Protein AF-A0AAD4IYV1-F1 (afdb_monomer_lite)

Organism: Perilla frutescens var. hirtella (NCBI:txid608512)

Radius of gyration: 14.79 Å; chains: 1; bounding box: 27×21×52 Å

pLDDT: mean 88.97, std 13.74, range [39.28, 98.06]

Secondary structure (DSSP, 8-state):
----------HHHHHHHHHHHHHHHHHHHHHHHHSSBTTBSS--HHHHHHHHHHHHHHTSTTHHHHTT-TT---

Structure (mmCIF, N/CA/C/O backbone):
data_AF-A0AAD4IYV1-F1
#
_entry.id   AF-A0AAD4IYV1-F1
#
loop_
_atom_site.group_PDB
_atom_site.id
_atom_site.type_symbol
_atom_site.label_atom_id
_atom_site.label_alt_id
_atom_site.label_comp_id
_atom_site.label_asym_id
_atom_site.label_entity_id
_atom_site.label_seq_id
_atom_site.pdbx_PDB_ins_code
_atom_site.Cartn_x
_atom_site.Cartn_y
_atom_site.Cartn_z
_atom_site.occupancy
_atom_site.B_iso_or_equiv
_atom_site.auth_seq_id
_atom_site.auth_comp_id
_atom_site.auth_asym_id
_atom_site.auth_atom_id
_atom_site.pdbx_PDB_model_num
ATOM 1 N N . MET A 1 1 ? -2.686 7.200 -38.674 1.00 39.28 1 MET A N 1
ATOM 2 C CA . MET A 1 1 ? -1.571 6.911 -37.752 1.00 39.28 1 MET A CA 1
ATOM 3 C C . MET A 1 1 ? -2.092 7.154 -36.352 1.00 39.28 1 MET A C 1
ATOM 5 O O . MET A 1 1 ? -2.370 8.298 -36.025 1.00 39.28 1 MET A O 1
ATOM 9 N N . ALA A 1 2 ? -2.364 6.093 -35.595 1.00 44.69 2 ALA A N 1
ATOM 10 C CA . ALA A 1 2 ? -2.681 6.229 -34.180 1.00 44.69 2 ALA A CA 1
ATOM 11 C C . ALA A 1 2 ? -1.349 6.430 -33.453 1.00 44.69 2 ALA A C 1
ATOM 13 O O . ALA A 1 2 ? -0.453 5.601 -33.594 1.00 44.69 2 ALA A O 1
ATOM 14 N N . PHE A 1 3 ? -1.189 7.561 -32.769 1.00 49.78 3 PHE A N 1
ATOM 15 C CA . PHE A 1 3 ? -0.103 7.728 -31.813 1.00 49.78 3 PHE A CA 1
ATOM 16 C C . PHE A 1 3 ? -0.428 6.809 -30.641 1.00 49.78 3 PHE A C 1
ATOM 18 O O . PHE A 1 3 ? -1.349 7.079 -29.873 1.00 49.78 3 PHE A O 1
ATOM 25 N N . ASP A 1 4 ? 0.264 5.677 -30.580 1.00 52.34 4 ASP A N 1
ATOM 26 C CA . ASP A 1 4 ? 0.219 4.776 -29.441 1.00 52.34 4 ASP A CA 1
ATOM 27 C C . ASP A 1 4 ? 0.927 5.493 -28.284 1.00 52.34 4 ASP A C 1
ATOM 29 O O . ASP A 1 4 ? 2.152 5.517 -28.200 1.00 52.34 4 ASP A O 1
ATOM 33 N N . PHE A 1 5 ? 0.154 6.177 -27.436 1.00 51.19 5 PHE A N 1
ATOM 34 C CA . PHE A 1 5 ? 0.617 6.845 -26.212 1.00 51.19 5 PHE A CA 1
ATOM 35 C C . PHE A 1 5 ? 0.970 5.833 -25.114 1.00 51.19 5 PHE A C 1
ATOM 37 O O . PHE A 1 5 ? 0.805 6.109 -23.925 1.00 51.19 5 PHE A O 1
ATOM 44 N N . LYS A 1 6 ? 1.471 4.652 -25.483 1.00 57.91 6 LYS A N 1
ATOM 45 C CA . LYS A 1 6 ? 2.146 3.782 -24.535 1.00 57.91 6 LYS A CA 1
ATOM 46 C C . LYS A 1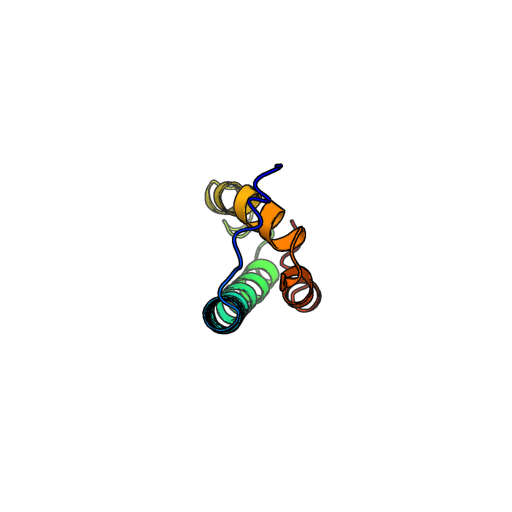 6 ? 3.423 4.517 -24.140 1.00 57.91 6 LYS A C 1
ATOM 48 O O . LYS A 1 6 ? 4.434 4.434 -24.833 1.00 57.91 6 LYS A O 1
ATOM 53 N N . LEU A 1 7 ? 3.330 5.337 -23.090 1.00 63.34 7 LEU A N 1
ATOM 54 C CA . LEU A 1 7 ? 4.489 5.890 -22.407 1.00 63.34 7 LEU A CA 1
ATOM 55 C C . LEU A 1 7 ? 5.361 4.675 -22.094 1.00 63.34 7 LEU A C 1
ATOM 57 O O . LEU A 1 7 ? 4.977 3.834 -21.283 1.00 63.34 7 LEU A O 1
ATOM 61 N N . LEU A 1 8 ? 6.460 4.521 -22.826 1.00 72.44 8 LEU A N 1
ATOM 62 C CA . LEU A 1 8 ? 7.468 3.536 -22.483 1.00 72.44 8 LEU A CA 1
ATOM 63 C C . LEU A 1 8 ? 7.988 3.964 -21.115 1.00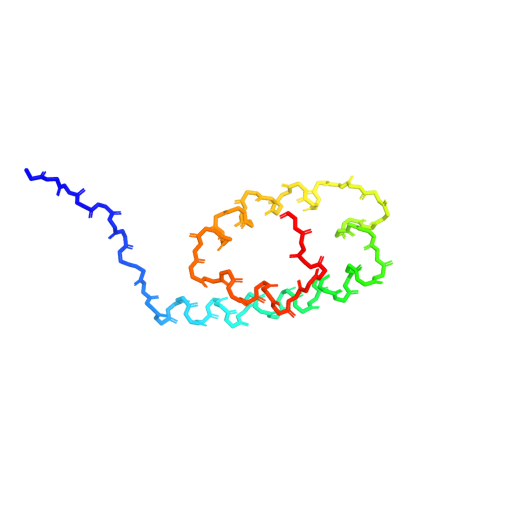 72.44 8 LEU A C 1
ATOM 65 O O . LEU A 1 8 ? 8.578 5.038 -20.984 1.00 72.44 8 LEU A O 1
ATOM 69 N N . SER A 1 9 ? 7.655 3.179 -20.097 1.00 77.81 9 SER A N 1
ATOM 70 C CA . SER A 1 9 ? 8.271 3.293 -18.787 1.00 77.81 9 SER A CA 1
ATOM 71 C C . SER A 1 9 ? 9.758 3.002 -18.930 1.00 77.81 9 SER A C 1
ATOM 73 O O . SER A 1 9 ? 10.164 2.175 -19.746 1.00 77.81 9 SER A O 1
ATOM 75 N N . ASP A 1 10 ? 10.569 3.710 -18.156 1.00 91.56 10 ASP A N 1
ATOM 76 C CA . ASP A 1 10 ? 11.970 3.354 -17.998 1.00 91.56 10 ASP A CA 1
ATOM 77 C C . ASP A 1 10 ? 12.044 2.213 -16.982 1.00 91.56 10 ASP A C 1
ATOM 79 O O . ASP A 1 10 ? 11.782 2.428 -15.798 1.00 91.56 10 ASP A O 1
ATOM 83 N N . ASP A 1 11 ? 12.352 1.006 -17.455 1.00 90.94 11 ASP A N 1
ATOM 84 C CA . ASP A 1 11 ? 12.386 -0.201 -16.623 1.00 90.94 11 ASP A CA 1
ATOM 85 C C . ASP A 1 11 ? 13.347 -0.047 -15.433 1.00 90.94 11 ASP A C 1
ATOM 87 O O . ASP A 1 11 ? 13.045 -0.520 -14.343 1.00 90.94 11 ASP A O 1
ATOM 91 N N . ALA A 1 12 ? 14.451 0.697 -15.584 1.00 93.56 12 ALA A N 1
ATOM 92 C CA . ALA A 1 12 ? 15.384 0.921 -14.479 1.00 93.56 12 ALA A CA 1
ATOM 93 C C . ALA A 1 12 ? 14.765 1.784 -13.367 1.00 93.56 12 ALA A C 1
ATOM 95 O O . ALA A 1 12 ? 15.021 1.551 -12.186 1.00 93.56 12 ALA A O 1
ATOM 96 N N . ILE A 1 13 ? 13.934 2.765 -13.738 1.00 93.88 13 ILE A N 1
ATOM 97 C CA . ILE A 1 13 ? 13.189 3.580 -12.771 1.00 93.88 13 ILE A CA 1
ATOM 98 C C . ILE A 1 13 ? 12.087 2.739 -12.126 1.00 93.88 13 ILE A C 1
ATOM 100 O O . ILE A 1 13 ? 11.864 2.860 -10.925 1.00 93.88 13 ILE A O 1
ATOM 104 N N . VAL A 1 14 ? 11.404 1.887 -12.896 1.00 92.81 14 VAL A N 1
ATOM 105 C CA . VAL A 1 14 ? 10.370 0.989 -12.359 1.00 92.81 14 VAL A CA 1
ATOM 106 C C . VAL A 1 14 ? 10.970 0.052 -11.315 1.00 92.81 14 VAL A C 1
ATOM 108 O O . VAL A 1 14 ? 10.473 0.039 -10.194 1.00 92.81 14 VAL A O 1
ATOM 111 N N . ASP A 1 15 ? 12.074 -0.629 -11.625 1.00 94.62 15 ASP A N 1
ATOM 112 C CA . ASP A 1 15 ? 12.753 -1.542 -10.697 1.00 94.62 15 ASP A CA 1
ATOM 113 C C . ASP A 1 15 ? 13.182 -0.832 -9.396 1.00 94.62 15 ASP A C 1
ATOM 115 O O . ASP A 1 15 ? 13.013 -1.363 -8.294 1.00 94.62 15 ASP A O 1
ATOM 119 N N . GLU A 1 16 ? 13.711 0.396 -9.498 1.00 96.75 16 GLU A N 1
ATOM 120 C CA . GLU A 1 16 ? 14.080 1.205 -8.329 1.00 96.75 16 GLU A CA 1
ATOM 121 C C . GLU A 1 16 ? 12.852 1.565 -7.478 1.00 96.75 16 GLU A C 1
ATOM 123 O O . GLU A 1 16 ? 12.874 1.413 -6.253 1.00 96.75 16 GLU A O 1
ATOM 128 N N . GLN A 1 17 ? 11.766 2.021 -8.108 1.00 96.12 17 GLN A N 1
ATOM 129 C CA . GLN A 1 17 ? 10.549 2.403 -7.391 1.00 96.12 17 GLN A CA 1
ATOM 130 C C . GLN A 1 17 ? 9.804 1.195 -6.817 1.00 96.12 17 GLN A C 1
ATOM 132 O O . GLN A 1 17 ? 9.221 1.316 -5.743 1.00 96.12 17 GLN A O 1
ATOM 137 N N . GLU A 1 18 ? 9.842 0.031 -7.468 1.00 95.69 18 GLU A N 1
ATOM 138 C CA . GLU A 1 18 ? 9.300 -1.217 -6.923 1.00 95.69 18 GLU A CA 1
ATOM 139 C C . GLU A 1 18 ? 10.025 -1.617 -5.632 1.00 95.69 18 GLU A C 1
ATOM 141 O O . GLU A 1 18 ? 9.375 -1.975 -4.646 1.00 95.69 18 GLU A O 1
ATOM 146 N N . ALA A 1 19 ? 11.355 -1.486 -5.589 1.00 96.69 19 ALA A N 1
ATOM 147 C CA . ALA A 1 19 ? 12.135 -1.769 -4.386 1.00 96.69 19 ALA A CA 1
ATOM 148 C C . ALA A 1 19 ? 11.801 -0.815 -3.223 1.00 96.69 19 ALA A C 1
ATOM 150 O O . ALA A 1 19 ? 11.728 -1.248 -2.069 1.00 96.69 19 ALA A O 1
ATOM 151 N N . GLU A 1 20 ? 11.585 0.475 -3.499 1.00 97.88 20 GLU A N 1
ATOM 152 C CA . GLU A 1 20 ? 11.147 1.438 -2.480 1.00 97.88 20 GLU A CA 1
ATOM 153 C C . GLU A 1 20 ? 9.694 1.208 -2.051 1.00 97.88 20 GLU A C 1
ATOM 155 O O . GLU A 1 20 ? 9.385 1.254 -0.858 1.00 97.88 20 GLU A O 1
ATOM 160 N N . LEU A 1 21 ? 8.806 0.891 -2.996 1.00 96.25 21 LEU A N 1
ATOM 161 C CA . LEU A 1 21 ? 7.413 0.572 -2.710 1.00 96.25 21 LEU A CA 1
ATOM 162 C C . LEU A 1 21 ? 7.308 -0.656 -1.806 1.00 96.25 21 LEU A C 1
ATOM 164 O O . LEU A 1 21 ? 6.561 -0.611 -0.834 1.00 96.25 21 LEU A O 1
ATOM 168 N N . ASN A 1 22 ? 8.100 -1.703 -2.047 1.00 96.81 22 ASN A N 1
ATOM 169 C CA . ASN A 1 22 ? 8.100 -2.893 -1.197 1.00 96.81 22 ASN A CA 1
ATOM 170 C C . ASN A 1 22 ? 8.376 -2.550 0.276 1.00 96.81 22 ASN A C 1
ATOM 172 O O . ASN A 1 22 ? 7.671 -3.027 1.156 1.00 96.81 22 ASN A O 1
ATOM 176 N N . LYS A 1 23 ? 9.325 -1.645 0.553 1.00 98.06 23 LYS A N 1
ATOM 177 C CA . LYS A 1 23 ? 9.614 -1.186 1.926 1.00 98.06 23 LYS A CA 1
ATOM 178 C C . LYS A 1 23 ? 8.434 -0.442 2.555 1.00 98.06 23 LYS A C 1
ATOM 180 O O . LYS A 1 23 ? 8.222 -0.522 3.762 1.00 98.06 23 LYS A O 1
ATOM 185 N N . VAL A 1 24 ? 7.679 0.321 1.762 1.00 96.50 24 VAL A N 1
ATOM 186 C CA . VAL A 1 24 ? 6.461 0.996 2.238 1.00 96.50 24 VAL A CA 1
ATOM 187 C C . VAL A 1 24 ? 5.370 -0.029 2.546 1.00 96.50 24 VAL A C 1
ATOM 189 O O . VAL A 1 24 ? 4.695 0.096 3.568 1.00 96.50 24 VAL A O 1
ATOM 192 N N . LEU A 1 25 ? 5.221 -1.056 1.706 1.00 96.31 25 LEU A N 1
ATOM 193 C CA . LEU A 1 25 ? 4.256 -2.132 1.925 1.00 96.31 25 LEU A CA 1
ATOM 194 C C . LEU A 1 25 ? 4.603 -2.980 3.152 1.00 96.31 25 LEU A C 1
ATOM 196 O O . LEU A 1 25 ? 3.689 -3.305 3.903 1.00 96.31 25 LEU A O 1
ATOM 200 N N . ASP A 1 26 ? 5.887 -3.230 3.432 1.00 97.44 26 ASP A N 1
ATOM 201 C CA . ASP A 1 26 ? 6.332 -3.871 4.680 1.00 97.44 26 ASP A CA 1
ATOM 202 C C . ASP A 1 26 ? 5.820 -3.091 5.911 1.00 97.44 26 ASP A C 1
ATOM 204 O O . ASP A 1 26 ? 5.264 -3.659 6.853 1.00 97.44 26 ASP A O 1
ATOM 208 N N . VAL A 1 27 ? 5.926 -1.755 5.885 1.00 97.31 27 VAL A N 1
ATOM 209 C CA . VAL A 1 27 ? 5.410 -0.887 6.960 1.00 97.31 27 VAL A CA 1
ATOM 210 C C . VAL A 1 27 ? 3.882 -0.946 7.052 1.00 97.31 27 VAL A C 1
ATOM 212 O O . VAL A 1 27 ? 3.324 -0.885 8.152 1.00 97.31 27 VAL A O 1
ATOM 215 N N . TYR A 1 28 ? 3.183 -1.040 5.920 1.00 96.00 28 TYR A N 1
ATOM 216 C CA . TYR A 1 28 ? 1.720 -1.123 5.902 1.00 96.00 28 TYR A CA 1
ATOM 217 C C . TYR A 1 28 ? 1.233 -2.466 6.426 1.00 96.00 28 TYR A C 1
ATOM 219 O O . TYR A 1 28 ? 0.289 -2.491 7.208 1.00 96.00 28 TYR A O 1
ATOM 227 N N . GLU A 1 29 ? 1.898 -3.555 6.058 1.00 97.06 29 GLU A N 1
ATOM 228 C CA . GLU A 1 29 ? 1.618 -4.902 6.541 1.00 97.06 29 GLU A CA 1
ATOM 229 C C . GLU A 1 29 ? 1.730 -4.961 8.074 1.00 97.06 29 GLU A C 1
ATOM 231 O O . GLU A 1 29 ? 0.795 -5.405 8.746 1.00 97.06 29 GLU A O 1
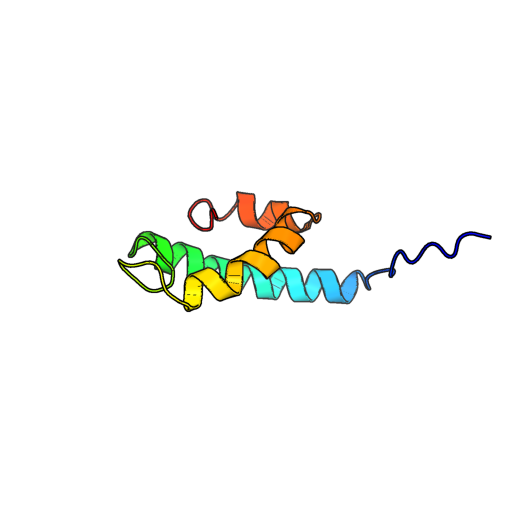ATOM 236 N N . ASP A 1 30 ? 2.812 -4.415 8.641 1.00 97.69 30 ASP A N 1
ATOM 237 C CA . ASP A 1 30 ? 3.008 -4.314 10.092 1.00 97.69 30 ASP A CA 1
ATOM 238 C C . ASP A 1 30 ? 1.952 -3.425 10.764 1.00 97.69 30 ASP A C 1
ATOM 240 O O . ASP A 1 30 ? 1.436 -3.749 11.841 1.00 97.69 30 ASP A O 1
ATOM 244 N N . ARG A 1 31 ? 1.596 -2.300 10.134 1.00 96.50 31 ARG A N 1
ATOM 245 C CA . ARG A 1 31 ? 0.562 -1.395 10.647 1.00 96.50 31 ARG A CA 1
ATOM 246 C C . ARG A 1 31 ? -0.809 -2.070 10.657 1.00 96.50 31 ARG A C 1
ATOM 248 O O . ARG A 1 31 ? -1.508 -2.015 11.667 1.00 96.50 31 ARG A O 1
ATOM 255 N N . LEU A 1 32 ? -1.178 -2.726 9.564 1.00 96.31 32 LEU A N 1
ATOM 256 C CA . LEU A 1 32 ? -2.465 -3.399 9.391 1.00 96.31 32 LEU A CA 1
ATOM 257 C C . LEU A 1 32 ? -2.548 -4.710 10.187 1.00 96.31 32 LEU A C 1
ATOM 259 O O . LEU A 1 32 ? -3.636 -5.199 10.479 1.00 96.31 32 LEU A O 1
ATOM 263 N N . ALA A 1 33 ? -1.415 -5.257 10.635 1.00 96.88 33 ALA A N 1
ATOM 264 C CA . ALA A 1 33 ? -1.404 -6.318 11.637 1.00 96.88 33 ALA A CA 1
ATOM 265 C C . ALA A 1 33 ? -1.878 -5.834 13.021 1.00 96.88 33 ALA A C 1
ATOM 267 O O . ALA A 1 33 ? -2.328 -6.649 13.828 1.00 96.88 33 ALA A O 1
ATOM 268 N N . GLN A 1 34 ? -1.779 -4.531 13.303 1.00 97.31 34 GLN A N 1
ATOM 269 C CA . GLN A 1 34 ? -2.135 -3.933 14.594 1.00 97.31 34 GLN A CA 1
ATOM 270 C C . GLN A 1 34 ? -3.448 -3.148 14.565 1.00 97.31 34 GLN A C 1
ATOM 272 O O . GLN A 1 34 ? -4.074 -2.985 15.611 1.00 97.31 34 GLN A O 1
ATOM 277 N N . SER A 1 35 ? -3.869 -2.658 13.399 1.00 96.06 35 SER A N 1
ATOM 278 C CA . SER A 1 35 ? -5.082 -1.857 13.247 1.00 96.06 35 SER A CA 1
ATOM 279 C C . SER A 1 35 ? -5.868 -2.224 11.995 1.00 96.06 35 SER A C 1
ATOM 281 O O . SER A 1 35 ? -5.306 -2.681 11.009 1.00 96.06 35 SER A O 1
ATOM 283 N N . LYS A 1 36 ? -7.186 -1.992 12.011 1.00 95.06 36 LYS A N 1
ATOM 284 C CA . LYS A 1 36 ? -8.068 -2.352 10.886 1.00 95.06 36 LYS A CA 1
ATOM 285 C C . LYS A 1 36 ? -7.801 -1.538 9.611 1.00 95.06 36 LYS A C 1
ATOM 287 O O . LYS A 1 36 ? -8.071 -2.014 8.517 1.00 95.06 36 LYS A O 1
ATOM 292 N N . PHE A 1 37 ? -7.328 -0.309 9.770 1.00 95.94 37 PHE A N 1
ATOM 293 C CA . PHE A 1 37 ? -7.075 0.653 8.703 1.00 95.94 37 PHE A CA 1
ATOM 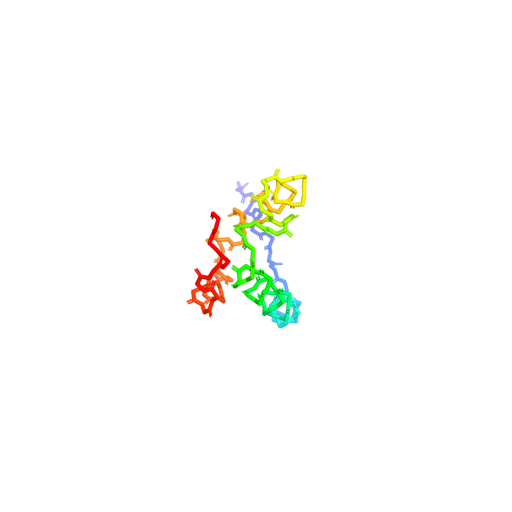294 C C . PHE A 1 37 ? -5.697 1.294 8.910 1.00 95.94 37 PHE A C 1
ATOM 296 O O . PHE A 1 37 ? -5.158 1.271 10.022 1.00 95.94 37 PHE A O 1
ATOM 303 N N . LEU A 1 38 ? -5.135 1.935 7.883 1.00 95.31 38 LEU A N 1
ATOM 304 C CA . LEU A 1 38 ? -3.876 2.681 8.006 1.00 95.31 38 LEU A CA 1
AT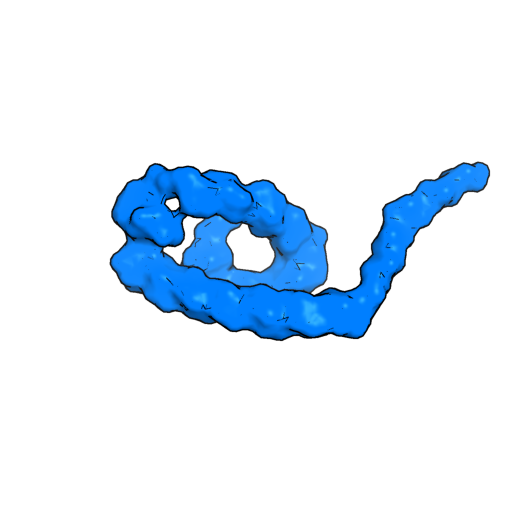OM 305 C C . LEU A 1 38 ? -4.022 3.832 9.011 1.00 95.31 38 LEU A C 1
ATOM 307 O O . LEU A 1 38 ? -3.103 4.123 9.781 1.00 95.31 38 LEU A O 1
ATOM 311 N N . GLY A 1 39 ? -5.212 4.439 9.075 1.00 95.06 39 GLY A N 1
ATOM 312 C CA . GLY A 1 39 ? -5.564 5.460 10.063 1.00 95.06 39 GLY A CA 1
ATOM 313 C C . GLY A 1 39 ? -5.728 4.961 11.506 1.00 95.06 39 GLY A C 1
ATOM 314 O O . GLY A 1 39 ? -5.803 5.787 12.414 1.00 95.06 39 GLY A O 1
ATOM 315 N N . GLY A 1 40 ? -5.750 3.646 11.750 1.00 95.50 40 GLY A N 1
ATOM 316 C CA . GLY A 1 40 ? -6.070 3.048 13.052 1.00 95.50 40 GLY A CA 1
ATOM 317 C C . GLY A 1 40 ? -7.360 2.222 13.006 1.00 95.50 40 GLY A C 1
ATOM 318 O O . GLY A 1 40 ? -7.578 1.447 12.080 1.00 95.50 40 GLY A O 1
ATOM 319 N N . ASP A 1 41 ? -8.225 2.370 14.009 1.00 96.50 41 ASP A N 1
ATOM 320 C CA . ASP A 1 41 ? -9.448 1.553 14.129 1.00 96.50 41 ASP A CA 1
ATOM 321 C C . ASP A 1 41 ? -10.627 2.065 13.285 1.00 96.50 41 ASP A C 1
ATOM 323 O O . ASP A 1 41 ? -11.613 1.355 13.075 1.00 96.50 41 ASP A O 1
ATOM 327 N N . CYS A 1 42 ? -10.520 3.290 12.768 1.00 96.25 42 CYS A N 1
ATOM 328 C CA . CYS A 1 42 ? -11.513 3.925 11.908 1.00 96.25 42 CYS A CA 1
ATOM 329 C C . CYS A 1 42 ? -10.911 4.232 10.538 1.00 96.25 42 CYS A C 1
ATOM 331 O O . CYS A 1 42 ? -9.727 4.545 10.436 1.00 96.25 42 CYS A O 1
ATOM 333 N N . PHE A 1 43 ? -11.749 4.208 9.501 1.00 95.06 43 PHE A N 1
ATOM 334 C CA . PHE A 1 43 ? -11.363 4.671 8.172 1.00 95.06 43 PHE A CA 1
ATOM 335 C C . PHE A 1 43 ? -11.159 6.189 8.190 1.00 95.06 43 PHE A C 1
ATOM 337 O O . PHE A 1 43 ? -11.989 6.930 8.726 1.00 95.06 43 PHE A O 1
ATOM 344 N N . THR A 1 44 ? -10.064 6.659 7.600 1.00 96.12 44 THR A N 1
ATOM 345 C CA . THR A 1 44 ? -9.676 8.074 7.622 1.00 96.12 44 THR A CA 1
ATOM 346 C C . THR A 1 44 ? -9.262 8.578 6.242 1.00 96.12 44 THR A C 1
ATOM 348 O O . THR A 1 44 ? -9.257 7.850 5.252 1.00 96.12 44 THR A O 1
ATOM 351 N N . LEU A 1 45 ? -8.867 9.853 6.175 1.00 96.62 45 LEU A N 1
ATOM 352 C CA . LEU A 1 45 ? -8.257 10.422 4.974 1.00 96.62 45 LEU A CA 1
ATOM 353 C C . LEU A 1 45 ? -6.963 9.711 4.564 1.00 96.62 45 LEU A C 1
ATOM 355 O O . LEU A 1 45 ? -6.648 9.721 3.378 1.00 96.62 45 LEU A O 1
ATOM 359 N N . ALA A 1 46 ? -6.233 9.100 5.507 1.00 94.06 46 ALA A N 1
ATOM 360 C CA . ALA A 1 46 ? -5.043 8.327 5.170 1.00 94.06 46 ALA A CA 1
ATOM 361 C C . ALA A 1 46 ? -5.417 7.174 4.234 1.00 94.06 46 ALA A C 1
ATOM 363 O O . ALA A 1 46 ? -4.847 7.063 3.160 1.00 94.06 46 ALA A O 1
ATOM 364 N N . ASP A 1 47 ? -6.442 6.400 4.577 1.00 94.19 47 ASP A N 1
ATOM 365 C CA . ASP A 1 47 ? -6.927 5.294 3.752 1.00 94.19 47 ASP A CA 1
ATOM 366 C C . ASP A 1 47 ? -7.448 5.790 2.395 1.00 94.19 47 ASP A C 1
ATOM 368 O O . ASP A 1 47 ? -7.026 5.313 1.343 1.00 94.19 47 ASP A O 1
ATOM 372 N N . LEU A 1 48 ? -8.300 6.824 2.407 1.00 94.25 48 LEU A N 1
ATOM 373 C CA . LEU A 1 48 ? -8.907 7.378 1.192 1.00 94.25 48 LEU A CA 1
ATOM 374 C C . LEU A 1 48 ? -7.872 7.870 0.173 1.00 94.25 48 LEU A C 1
ATOM 376 O O . LEU A 1 48 ? -8.054 7.668 -1.025 1.00 94.25 48 LEU A O 1
ATOM 380 N N . HIS A 1 49 ? -6.801 8.526 0.629 1.00 93.81 49 HIS A N 1
ATOM 381 C CA . HIS A 1 49 ? -5.765 9.051 -0.262 1.00 93.81 49 HIS A CA 1
ATOM 382 C C . HIS A 1 49 ? -4.999 7.960 -1.014 1.00 93.81 49 HIS A C 1
ATOM 384 O O . HIS A 1 49 ? -4.462 8.246 -2.082 1.00 93.81 49 HIS A O 1
ATOM 390 N N . HIS A 1 50 ? -4.945 6.736 -0.487 1.00 90.38 50 HIS A N 1
ATOM 391 C CA . HIS A 1 50 ? -4.156 5.665 -1.094 1.00 90.38 50 HIS A CA 1
ATOM 392 C C . HIS A 1 50 ? -4.960 4.877 -2.133 1.00 90.38 50 HIS A C 1
ATOM 394 O O . HIS A 1 50 ? -4.361 4.365 -3.075 1.00 90.38 50 HIS A O 1
ATOM 400 N N . LEU A 1 51 ? -6.298 4.859 -2.041 1.00 90.12 51 LEU A N 1
ATOM 401 C CA . LEU A 1 51 ? -7.162 4.083 -2.942 1.00 90.12 51 LEU A CA 1
ATOM 402 C C . LEU A 1 51 ? -6.919 4.350 -4.440 1.00 90.12 51 LEU A C 1
ATOM 404 O O . LEU A 1 51 ? -6.762 3.376 -5.171 1.00 90.12 51 LEU A O 1
ATOM 408 N N . PRO A 1 52 ? -6.832 5.605 -4.936 1.00 92.50 52 PRO A N 1
ATOM 409 C CA . PRO A 1 52 ? -6.630 5.830 -6.368 1.00 92.50 52 PRO A CA 1
ATOM 410 C C . PRO A 1 52 ? -5.280 5.300 -6.855 1.00 92.50 52 PRO A C 1
ATOM 412 O O . PRO A 1 52 ? -5.191 4.719 -7.929 1.00 92.50 52 PRO A O 1
ATOM 415 N N . THR A 1 53 ? -4.224 5.492 -6.064 1.00 91.44 53 THR A N 1
ATOM 416 C CA . THR A 1 53 ? -2.878 5.023 -6.409 1.00 91.44 53 THR A CA 1
ATOM 417 C C . THR A 1 53 ? -2.812 3.499 -6.396 1.00 91.44 53 THR A C 1
ATOM 419 O O . THR A 1 53 ? -2.240 2.912 -7.311 1.00 91.44 53 THR A O 1
ATOM 422 N N . LEU A 1 54 ? -3.426 2.860 -5.396 1.00 90.69 54 LEU A N 1
ATOM 423 C CA . LEU A 1 54 ? -3.507 1.404 -5.311 1.00 90.69 54 LEU A CA 1
ATOM 424 C C . LEU A 1 54 ? -4.261 0.814 -6.506 1.00 90.69 54 LEU A C 1
ATOM 426 O O . LEU A 1 54 ? -3.759 -0.129 -7.106 1.00 90.69 54 LEU A O 1
ATOM 430 N N . ASP A 1 55 ? -5.384 1.407 -6.921 1.00 91.12 55 ASP A N 1
ATOM 431 C CA . ASP A 1 55 ? -6.152 0.950 -8.091 1.00 91.12 55 ASP A CA 1
ATOM 432 C C . ASP A 1 55 ? -5.290 0.918 -9.370 1.00 91.12 55 ASP A C 1
ATOM 434 O O . ASP A 1 55 ? -5.251 -0.085 -10.086 1.00 91.12 55 ASP A O 1
ATOM 438 N N . TYR A 1 56 ? -4.491 1.966 -9.612 1.00 91.69 56 TYR A N 1
ATOM 439 C CA . TYR A 1 56 ? -3.551 1.983 -10.739 1.00 91.69 56 TYR A CA 1
ATOM 440 C C . TYR A 1 56 ? -2.429 0.945 -10.608 1.00 91.69 56 TYR A C 1
ATOM 442 O O . TYR A 1 56 ? -2.076 0.300 -11.597 1.00 91.69 56 TYR A O 1
ATOM 450 N N . LEU A 1 57 ? -1.857 0.775 -9.411 1.00 92.56 57 LEU A N 1
ATOM 451 C CA . LEU A 1 57 ? -0.770 -0.181 -9.181 1.00 92.56 57 LEU A CA 1
ATOM 452 C C . LEU A 1 57 ? -1.247 -1.630 -9.340 1.00 92.56 57 LEU A C 1
ATOM 454 O O . LEU A 1 57 ? -0.560 -2.430 -9.978 1.00 92.56 57 LEU A O 1
ATOM 458 N N . MET A 1 58 ? -2.445 -1.948 -8.849 1.00 90.94 58 MET A N 1
ATOM 459 C CA . MET A 1 58 ? -3.062 -3.273 -8.968 1.00 90.94 58 MET A CA 1
ATOM 460 C C . MET A 1 58 ? -3.436 -3.629 -10.412 1.00 90.94 58 MET A C 1
ATOM 462 O O . MET A 1 58 ? -3.505 -4.809 -10.756 1.00 90.94 58 MET A O 1
ATOM 466 N N . ALA A 1 59 ? -3.624 -2.630 -11.278 1.00 91.62 59 ALA A N 1
ATOM 467 C CA . ALA A 1 59 ? -3.809 -2.813 -12.716 1.00 91.62 59 ALA A CA 1
ATOM 468 C C . ALA A 1 59 ? -2.489 -2.988 -13.503 1.00 91.62 59 ALA A C 1
ATOM 470 O O . ALA A 1 59 ? -2.519 -3.141 -14.727 1.00 91.62 59 ALA A O 1
ATOM 471 N N . SER A 1 60 ? -1.334 -2.965 -12.831 1.00 90.00 60 SER A N 1
ATOM 472 C CA . SER A 1 60 ? 0.001 -3.062 -13.436 1.00 90.00 60 SER A CA 1
ATOM 473 C C . SER A 1 60 ? 0.729 -4.363 -13.045 1.00 90.00 60 SER A C 1
ATOM 475 O O . SER A 1 60 ? 0.282 -5.067 -12.135 1.00 90.00 60 SER A O 1
ATOM 477 N N . PRO A 1 61 ? 1.867 -4.705 -13.686 1.00 91.38 61 PRO A N 1
ATOM 478 C CA . PRO A 1 61 ? 2.685 -5.855 -13.283 1.00 91.38 61 PRO A CA 1
ATOM 479 C C . PRO A 1 61 ? 3.155 -5.812 -11.821 1.00 91.38 61 PRO A C 1
ATOM 481 O O . PRO A 1 61 ? 3.305 -6.872 -11.216 1.00 91.38 61 PRO A O 1
ATOM 484 N N . VAL A 1 62 ? 3.282 -4.611 -11.237 1.00 91.88 62 VAL A N 1
ATOM 485 C CA . VAL A 1 62 ? 3.661 -4.386 -9.829 1.00 91.88 62 VAL A CA 1
ATOM 486 C C . VAL A 1 62 ? 2.735 -5.133 -8.868 1.00 91.88 62 VAL A C 1
ATOM 488 O O . VAL A 1 62 ? 3.159 -5.483 -7.774 1.00 91.88 62 VAL A O 1
ATOM 491 N N . LYS A 1 63 ? 1.492 -5.457 -9.265 1.00 92.62 63 LYS A N 1
ATOM 492 C CA . LYS A 1 63 ? 0.535 -6.234 -8.458 1.00 92.62 63 LYS A CA 1
ATOM 493 C C . LYS A 1 63 ? 1.172 -7.438 -7.737 1.00 92.62 63 LYS A C 1
ATOM 495 O O . LYS A 1 63 ? 0.771 -7.740 -6.617 1.00 92.62 63 LYS A O 1
ATOM 500 N N . SER A 1 64 ? 2.164 -8.114 -8.325 1.00 91.88 64 SER A N 1
ATOM 501 C CA . SER A 1 64 ? 2.812 -9.270 -7.688 1.00 91.88 64 SER A CA 1
ATOM 502 C C . SER A 1 64 ? 3.436 -8.977 -6.320 1.00 91.88 64 SER A C 1
ATOM 504 O O . SER A 1 64 ? 3.497 -9.879 -5.487 1.00 91.88 64 SER A O 1
ATOM 506 N N . ILE A 1 65 ? 3.885 -7.744 -6.051 1.00 93.56 65 ILE A N 1
ATOM 507 C CA . ILE A 1 65 ? 4.431 -7.405 -4.728 1.00 93.56 65 ILE A CA 1
ATOM 508 C C . ILE A 1 65 ? 3.319 -7.330 -3.672 1.00 93.56 65 ILE A C 1
ATOM 510 O O . ILE A 1 65 ? 3.541 -7.708 -2.526 1.00 93.56 65 ILE A O 1
ATOM 514 N N . PHE A 1 66 ? 2.099 -6.937 -4.052 1.00 93.31 66 PHE A N 1
ATOM 515 C CA . PHE A 1 66 ? 0.938 -6.923 -3.154 1.00 93.31 66 PHE A CA 1
ATOM 516 C C . PHE A 1 66 ? 0.497 -8.336 -2.773 1.00 93.31 66 PHE A C 1
ATOM 518 O O . PHE A 1 66 ? 0.105 -8.567 -1.634 1.00 93.31 66 PHE A O 1
ATOM 525 N N . ASP A 1 67 ? 0.665 -9.314 -3.669 1.00 91.50 67 ASP A N 1
ATOM 526 C CA . ASP A 1 67 ? 0.378 -10.723 -3.366 1.00 91.50 67 ASP A CA 1
ATOM 527 C C . ASP A 1 67 ? 1.264 -11.269 -2.214 1.00 91.50 67 ASP A C 1
ATOM 529 O O . ASP A 1 67 ? 0.927 -12.282 -1.600 1.00 91.50 67 ASP A O 1
ATOM 533 N N . SER A 1 68 ? 2.374 -10.589 -1.887 1.00 93.44 68 SER A N 1
ATOM 534 C CA . SER A 1 68 ? 3.258 -10.912 -0.751 1.00 93.44 68 SER A CA 1
ATOM 535 C C . SER A 1 68 ? 2.905 -10.174 0.553 1.00 93.44 68 SER A C 1
ATOM 537 O O . SER A 1 68 ? 3.462 -10.509 1.598 1.00 93.44 68 SER A O 1
ATOM 539 N N . HIS A 1 69 ? 1.967 -9.221 0.514 1.00 95.00 69 HIS A N 1
ATOM 540 C CA . HIS A 1 69 ? 1.528 -8.387 1.642 1.00 95.00 69 HIS A CA 1
ATOM 541 C C . HIS A 1 69 ? 0.009 -8.537 1.839 1.00 95.00 69 HIS A C 1
ATOM 543 O O . HIS A 1 69 ? -0.766 -7.652 1.473 1.00 95.00 69 HIS A O 1
ATOM 549 N N . PRO A 1 70 ? -0.457 -9.682 2.369 1.00 93.19 70 PRO A N 1
ATOM 550 C CA . PRO A 1 70 ? -1.873 -10.045 2.356 1.00 93.19 70 PRO A CA 1
ATOM 551 C C . PRO A 1 70 ? -2.766 -9.144 3.214 1.00 93.19 70 PRO A C 1
ATOM 553 O O . PRO A 1 70 ? -3.985 -9.248 3.107 1.00 93.19 70 PRO A O 1
ATOM 556 N N . ARG A 1 71 ? -2.208 -8.305 4.097 1.00 94.25 71 ARG A N 1
ATOM 557 C CA . ARG A 1 71 ? -2.998 -7.321 4.849 1.00 94.25 71 ARG A CA 1
ATOM 558 C C . ARG A 1 71 ? -3.137 -6.008 4.102 1.00 94.25 71 ARG A C 1
ATOM 560 O O . ARG A 1 71 ? -4.045 -5.251 4.425 1.00 94.25 71 ARG A O 1
ATOM 567 N N . VAL A 1 72 ? -2.284 -5.741 3.116 1.00 90.44 72 VAL A N 1
ATOM 568 C CA . VAL A 1 72 ? -2.403 -4.586 2.220 1.00 90.44 72 VAL A CA 1
ATOM 569 C C . VAL A 1 72 ? -3.370 -4.928 1.081 1.00 90.44 72 VAL A C 1
ATOM 571 O O . VAL A 1 72 ? -3.023 -4.968 -0.096 1.00 90.44 72 VAL A O 1
ATOM 574 N N . ASP A 1 73 ? -4.601 -5.212 1.486 1.00 70.31 73 ASP A N 1
ATOM 575 C CA . ASP A 1 73 ? -5.761 -5.566 0.675 1.00 70.31 73 ASP A CA 1
ATOM 576 C C . ASP A 1 73 ? -6.754 -4.399 0.811 1.00 70.31 73 ASP A C 1
ATOM 578 O O . ASP A 1 73 ? -7.270 -4.137 1.901 1.00 70.31 73 ASP A O 1
ATOM 582 N N . TYR A 1 74 ? -6.938 -3.648 -0.278 1.00 62.28 74 TYR A N 1
ATOM 583 C CA . TYR A 1 74 ? -7.970 -2.620 -0.434 1.00 62.28 74 TYR A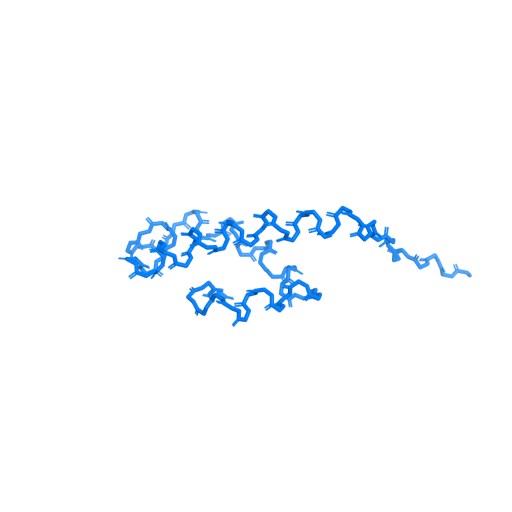 CA 1
ATOM 584 C C . TYR A 1 74 ? -8.719 -2.837 -1.749 1.00 62.28 74 TYR A C 1
ATOM 586 O O . TYR A 1 74 ? -8.052 -3.190 -2.751 1.00 62.28 74 TYR A O 1
#

Sequence (74 aa):
MAFDFKLLSDDAIVDEQEAELNKVLDVYEDRLAQSKFLGGDCFTLADLHHLPTLDYLMASPVKSIFDSHPRVDY

InterPro domains:
  IPR004046 Glutathione S-transferase, C-terminal [PF00043] (13-71)
  IPR010987 Glutathione S-transferase, C-terminal-like [PS50405] (1-74)
  IPR036282 Glutathione S-transferase, C-terminal domain superfamily [SSF47616] (7-72)

Foldseek 3Di:
DDPPPPPPDDVVVVVVVLVVVLVVLVVVLVCLVQAVAVVGPDDDVVRVVCVVVVVVCCVDPSVVSVVVRVSPDD